Protein AF-A0A0F3P2N4-F1 (afdb_monomer_lite)

Organism: NCBI:txid1359175

Secondary structure (DSSP, 8-state):
-------HHHHHHHHHHHHHHHHHT----HHHHHHHHHHHHHHHTT-B-TTS-BTT---

Radius of gyration: 13.07 Å; 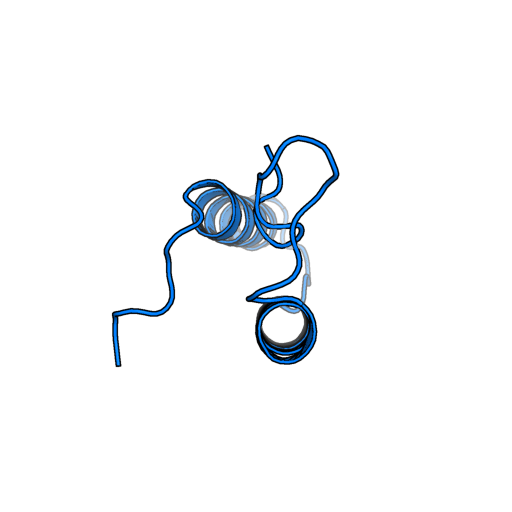chains: 1; bounding box: 30×17×37 Å

pLDDT: mean 81.15, std 14.46, range [36.22, 94.88]

Structure (mmCIF, N/CA/C/O backbone):
data_AF-A0A0F3P2N4-F1
#
_entry.id   AF-A0A0F3P2N4-F1
#
loop_
_atom_site.group_PDB
_atom_site.id
_atom_site.type_symbol
_atom_site.label_atom_id
_atom_site.label_alt_id
_atom_site.label_comp_id
_atom_site.label_asym_id
_atom_site.label_entity_id
_atom_site.label_seq_id
_atom_site.pdbx_PDB_ins_code
_atom_site.Cartn_x
_atom_site.Cartn_y
_atom_site.Cartn_z
_atom_site.occupancy
_atom_site.B_iso_or_equiv
_atom_site.auth_seq_id
_atom_site.auth_comp_id
_atom_site.auth_asym_id
_atom_site.auth_atom_id
_atom_site.pdbx_PDB_model_num
ATOM 1 N N . MET A 1 1 ? 13.820 7.117 5.321 1.00 40.38 1 MET A N 1
ATOM 2 C CA . MET A 1 1 ? 13.212 6.235 4.298 1.00 40.38 1 MET A CA 1
ATOM 3 C C . MET A 1 1 ? 11.916 6.884 3.809 1.00 40.38 1 MET A C 1
ATOM 5 O O . MET A 1 1 ? 10.845 6.451 4.188 1.00 40.38 1 MET A O 1
ATOM 9 N N . LEU A 1 2 ? 12.000 7.995 3.066 1.00 38.03 2 LEU A N 1
ATOM 10 C CA . LEU A 1 2 ? 10.843 8.880 2.802 1.00 38.03 2 LEU A CA 1
ATOM 11 C C . LEU A 1 2 ? 10.640 9.228 1.314 1.00 38.03 2 LEU A C 1
ATOM 13 O O . LEU A 1 2 ? 9.815 10.068 0.990 1.00 38.03 2 LEU A O 1
ATOM 17 N N . ALA A 1 3 ? 11.337 8.561 0.390 1.00 36.22 3 ALA A N 1
ATOM 18 C CA . ALA A 1 3 ? 11.264 8.879 -1.043 1.00 36.22 3 ALA A CA 1
ATOM 19 C C . ALA A 1 3 ? 10.304 7.977 -1.858 1.00 36.22 3 ALA A C 1
ATOM 21 O O . ALA A 1 3 ? 10.374 7.951 -3.081 1.00 36.22 3 ALA A O 1
ATOM 22 N N . PHE A 1 4 ? 9.416 7.208 -1.217 1.00 50.09 4 PHE A N 1
ATOM 23 C CA . PHE A 1 4 ? 8.660 6.122 -1.879 1.00 50.09 4 PHE A CA 1
ATOM 24 C C . PHE A 1 4 ? 7.196 6.467 -2.237 1.00 50.09 4 PHE A C 1
ATOM 26 O O . PHE A 1 4 ? 6.375 5.578 -2.499 1.00 50.09 4 PHE A O 1
ATOM 33 N N . LEU A 1 5 ? 6.853 7.757 -2.258 1.00 52.22 5 LEU A N 1
ATOM 34 C CA . LEU A 1 5 ? 5.476 8.256 -2.201 1.00 52.22 5 LEU A CA 1
ATOM 35 C C . LEU A 1 5 ? 5.063 9.104 -3.421 1.00 52.22 5 LEU A C 1
ATOM 37 O O . LEU A 1 5 ? 4.308 10.053 -3.288 1.00 52.22 5 LEU A O 1
ATOM 41 N N . ASN A 1 6 ? 5.525 8.768 -4.627 1.00 57.44 6 ASN A N 1
ATOM 42 C CA . ASN A 1 6 ? 5.242 9.566 -5.836 1.00 57.44 6 ASN A CA 1
ATOM 43 C C . ASN A 1 6 ? 3.819 9.418 -6.423 1.00 57.44 6 ASN A C 1
ATOM 45 O O . ASN A 1 6 ? 3.583 9.844 -7.548 1.00 57.44 6 ASN A O 1
ATOM 49 N N . CYS A 1 7 ? 2.857 8.839 -5.697 1.00 67.19 7 CYS A N 1
ATOM 50 C CA . CYS A 1 7 ? 1.458 8.817 -6.128 1.00 67.19 7 CYS A CA 1
ATOM 51 C C . CYS A 1 7 ? 0.571 9.373 -5.014 1.00 67.19 7 CYS A C 1
ATOM 53 O O . CYS A 1 7 ? 0.288 8.680 -4.036 1.00 67.19 7 CYS A O 1
ATOM 55 N N . GLU A 1 8 ? 0.144 10.626 -5.172 1.00 71.12 8 GLU A N 1
ATOM 56 C CA . GLU A 1 8 ? -0.704 11.361 -4.224 1.00 71.12 8 GLU A CA 1
ATOM 57 C C . GLU A 1 8 ? -1.950 10.558 -3.807 1.00 71.12 8 GLU A C 1
ATOM 59 O O . GLU A 1 8 ? -2.396 10.613 -2.661 1.00 71.12 8 GLU A O 1
ATOM 64 N N . HIS A 1 9 ? -2.485 9.747 -4.720 1.00 77.88 9 HIS A N 1
ATOM 65 C CA . HIS A 1 9 ? -3.713 8.989 -4.504 1.00 77.88 9 HIS A CA 1
ATOM 66 C C . HIS A 1 9 ? -3.543 7.784 -3.581 1.00 77.88 9 HIS A C 1
ATOM 68 O O . HIS A 1 9 ? -4.496 7.408 -2.904 1.00 77.88 9 HIS A O 1
ATOM 74 N N . ILE A 1 10 ? -2.337 7.216 -3.483 1.00 81.88 10 ILE A N 1
ATOM 75 C CA . ILE A 1 10 ? -2.062 6.121 -2.544 1.00 81.88 10 ILE A CA 1
ATOM 76 C C . ILE A 1 10 ? -2.145 6.619 -1.099 1.00 81.88 10 ILE A C 1
ATOM 78 O O . ILE A 1 10 ? -2.705 5.931 -0.251 1.00 81.88 10 ILE A O 1
ATOM 82 N N . ASN A 1 11 ? -1.656 7.828 -0.825 1.00 82.44 11 ASN A N 1
ATOM 83 C CA . ASN A 1 11 ? -1.750 8.405 0.519 1.00 82.44 11 ASN A CA 1
ATOM 84 C C . ASN A 1 11 ? -3.195 8.742 0.853 1.00 82.44 11 ASN A C 1
ATOM 86 O O . ASN A 1 11 ? -3.704 8.297 1.873 1.00 82.44 11 ASN A O 1
ATOM 90 N N . LYS A 1 12 ? -3.899 9.399 -0.081 1.00 87.50 12 LYS A N 1
ATOM 91 C CA . LYS A 1 12 ? -5.334 9.672 0.064 1.00 87.50 12 LYS A CA 1
ATOM 92 C C . LYS A 1 12 ? -6.149 8.395 0.287 1.00 87.50 12 LYS A C 1
ATOM 94 O O . LYS A 1 12 ? -7.158 8.440 0.984 1.00 87.50 12 LYS A O 1
ATOM 99 N N . LEU A 1 13 ? -5.757 7.271 -0.318 1.00 88.25 13 LEU A N 1
ATOM 100 C CA . LEU A 1 13 ? -6.390 5.975 -0.080 1.00 88.25 13 LEU A CA 1
ATOM 101 C C . LEU A 1 13 ? -6.165 5.508 1.361 1.00 88.25 13 LEU A C 1
ATOM 103 O O . LEU A 1 13 ? -7.137 5.158 2.024 1.00 88.25 13 LEU A O 1
ATOM 107 N N . LEU A 1 14 ? -4.919 5.511 1.840 1.00 90.44 14 LEU A N 1
ATOM 108 C CA . LEU A 1 14 ? -4.592 5.094 3.207 1.00 90.44 14 LEU A CA 1
ATOM 109 C C . LEU A 1 14 ? -5.300 5.974 4.244 1.00 90.44 14 LEU A C 1
ATOM 111 O O . LEU A 1 14 ? -5.961 5.434 5.127 1.00 90.44 14 LEU A O 1
ATOM 115 N N . ASP A 1 15 ? -5.281 7.296 4.061 1.00 91.44 15 ASP A N 1
ATOM 116 C CA . ASP A 1 15 ? -5.957 8.251 4.947 1.00 91.44 15 ASP A CA 1
ATOM 117 C C . ASP A 1 15 ? -7.472 7.998 5.007 1.00 91.44 15 ASP A C 1
ATOM 119 O O . ASP A 1 15 ? -8.083 8.014 6.074 1.00 91.44 15 ASP A O 1
ATOM 123 N N . LYS A 1 16 ? -8.105 7.716 3.858 1.00 92.25 16 LYS A N 1
ATOM 124 C CA . LYS A 1 16 ? -9.539 7.389 3.804 1.00 92.25 16 LYS A CA 1
ATOM 125 C C . LYS A 1 16 ? -9.856 6.061 4.483 1.00 92.25 16 LYS A C 1
ATOM 127 O O . LYS A 1 16 ? -10.901 5.948 5.119 1.00 92.25 16 LYS A O 1
ATOM 132 N N . LEU A 1 17 ? -9.004 5.050 4.322 1.00 93.31 17 LEU A N 1
ATOM 133 C CA . LEU A 1 17 ? -9.206 3.747 4.957 1.00 93.31 17 LEU A CA 1
ATOM 134 C C . LEU A 1 17 ? -9.040 3.837 6.477 1.00 93.31 17 LEU A C 1
ATOM 136 O O . LEU A 1 17 ? -9.829 3.230 7.202 1.00 93.31 17 LEU A O 1
ATOM 140 N N . ASP A 1 18 ? -8.073 4.623 6.947 1.00 93.31 18 ASP A N 1
ATOM 141 C CA . ASP A 1 18 ? -7.886 4.913 8.369 1.00 93.31 18 ASP A CA 1
ATOM 142 C C . ASP A 1 18 ? -9.091 5.663 8.950 1.00 93.31 18 ASP A C 1
ATOM 144 O O . ASP A 1 18 ? -9.680 5.232 9.944 1.00 93.31 18 ASP A O 1
ATOM 148 N N . LEU A 1 19 ? -9.568 6.694 8.241 1.00 94.88 19 LEU A N 1
ATOM 149 C CA . LEU A 1 19 ? -10.785 7.412 8.611 1.00 94.88 19 LEU A CA 1
ATOM 150 C C . LEU A 1 19 ? -11.994 6.471 8.699 1.00 94.88 1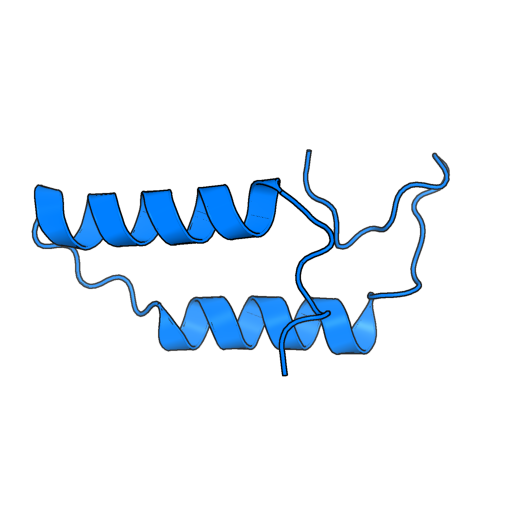9 LEU A C 1
ATOM 152 O O . LEU A 1 19 ? -12.761 6.550 9.651 1.00 94.88 19 LEU A O 1
ATOM 156 N N . ILE A 1 20 ? -12.167 5.549 7.747 1.00 94.06 20 ILE A N 1
ATOM 157 C CA . ILE A 1 20 ? -13.269 4.573 7.777 1.00 94.06 20 ILE A CA 1
ATOM 158 C C . ILE A 1 20 ? -13.152 3.631 8.981 1.00 94.06 20 ILE A C 1
ATOM 160 O O . ILE A 1 20 ? -14.165 3.349 9.628 1.00 94.06 20 ILE A O 1
ATOM 164 N N . ASN A 1 21 ? -11.947 3.146 9.287 1.00 91.38 21 ASN A N 1
ATOM 165 C CA . ASN A 1 21 ? -11.705 2.313 10.464 1.00 91.38 21 ASN A CA 1
ATOM 166 C C . ASN A 1 21 ? -12.103 3.038 11.747 1.00 91.38 21 ASN A C 1
ATOM 168 O O . ASN A 1 21 ? -12.836 2.471 12.555 1.00 91.38 21 ASN A O 1
ATOM 172 N N . HIS A 1 22 ? -11.688 4.297 11.890 1.00 91.19 22 HIS A N 1
ATOM 173 C CA . HIS A 1 22 ? -11.980 5.100 13.071 1.00 91.19 22 HIS A CA 1
ATOM 174 C C . HIS A 1 22 ? -13.460 5.517 13.156 1.00 91.19 22 HIS A C 1
ATOM 176 O O . HIS A 1 22 ? -14.064 5.457 14.223 1.00 91.19 22 HIS A O 1
ATOM 182 N N . SER A 1 23 ? -14.072 5.942 12.046 1.00 93.94 23 SER A N 1
ATOM 183 C CA . SER A 1 23 ? -15.443 6.476 12.029 1.00 93.94 23 SER A CA 1
ATOM 184 C C . SER A 1 23 ? -16.532 5.409 12.122 1.00 93.94 23 SER A C 1
ATOM 186 O O . SER A 1 23 ? -17.622 5.708 12.602 1.00 93.94 23 SER A O 1
ATOM 188 N N . PHE A 1 24 ? -16.275 4.186 11.652 1.00 91.06 24 PHE A N 1
ATOM 189 C CA . PHE A 1 24 ? -17.298 3.138 11.547 1.00 91.06 24 PHE A CA 1
ATOM 190 C C . PHE A 1 24 ? -16.941 1.852 12.306 1.00 91.06 24 PHE A C 1
ATOM 192 O O . PHE A 1 24 ? -17.573 0.823 12.052 1.00 91.06 24 PHE A O 1
ATOM 199 N N . ASP A 1 25 ? -15.927 1.896 13.181 1.00 85.88 25 ASP A N 1
ATOM 200 C CA . ASP A 1 25 ? -15.358 0.735 13.890 1.00 85.88 25 ASP A CA 1
ATOM 201 C C . ASP A 1 25 ? -15.147 -0.464 12.945 1.00 85.88 25 ASP A C 1
ATOM 203 O O . ASP A 1 25 ? -15.548 -1.610 13.178 1.00 85.88 25 ASP A O 1
ATOM 207 N N . LYS A 1 26 ? -14.583 -0.167 11.769 1.00 83.19 26 LYS A N 1
ATOM 208 C CA . LYS A 1 26 ? -14.259 -1.185 10.768 1.00 83.19 26 LYS A CA 1
ATOM 209 C C . LYS A 1 26 ? -12.902 -1.789 11.105 1.00 83.19 26 LYS A C 1
ATOM 211 O O . LYS A 1 26 ? -12.002 -1.131 11.610 1.00 83.19 26 LYS A O 1
ATOM 216 N N . ARG A 1 27 ? -12.743 -3.076 10.790 1.00 89.12 27 ARG A N 1
ATOM 217 C CA . ARG A 1 27 ? -11.497 -3.829 11.010 1.00 89.12 27 ARG A CA 1
ATOM 218 C C . ARG A 1 27 ? -10.717 -4.017 9.711 1.00 89.12 27 ARG A C 1
ATOM 220 O O . ARG A 1 27 ? -10.333 -5.137 9.371 1.00 89.12 27 ARG A O 1
ATOM 227 N N . ILE A 1 28 ? -10.529 -2.944 8.942 1.00 91.69 28 ILE A N 1
ATOM 228 C CA . ILE A 1 28 ? -9.687 -2.997 7.743 1.00 91.69 28 ILE A CA 1
ATOM 229 C C . ILE A 1 28 ? -8.237 -3.120 8.208 1.00 91.69 28 ILE A C 1
ATOM 231 O O . ILE A 1 28 ? -7.737 -2.288 8.961 1.00 91.69 28 ILE A O 1
ATOM 235 N N . ASN A 1 29 ? -7.552 -4.174 7.769 1.00 93.25 29 ASN A N 1
ATOM 236 C CA . ASN A 1 29 ? -6.156 -4.400 8.120 1.00 93.25 29 ASN A CA 1
ATOM 237 C C . ASN A 1 29 ? -5.248 -3.557 7.212 1.00 93.25 29 ASN 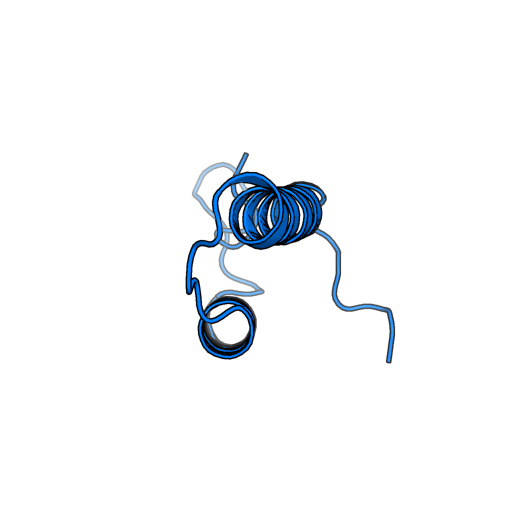A C 1
ATOM 239 O O . ASN A 1 29 ? -4.925 -3.977 6.099 1.00 93.25 29 ASN A O 1
ATOM 243 N N . LEU A 1 30 ? -4.851 -2.378 7.694 1.00 91.56 30 LEU A N 1
ATOM 244 C CA . LEU A 1 30 ? -4.006 -1.444 6.946 1.00 91.56 30 LEU A CA 1
ATOM 245 C C . LEU A 1 30 ? -2.617 -2.021 6.631 1.00 91.56 30 LEU A C 1
ATOM 247 O O . LEU A 1 30 ? -2.140 -1.829 5.520 1.00 91.56 30 LEU A O 1
ATOM 251 N N . ASP A 1 31 ? -2.024 -2.832 7.514 1.00 92.00 31 ASP A N 1
ATOM 252 C CA . ASP A 1 31 ? -0.733 -3.502 7.256 1.00 92.00 31 ASP A CA 1
ATOM 253 C C . ASP A 1 31 ? -0.789 -4.407 6.010 1.00 92.00 31 ASP A C 1
ATOM 255 O O . ASP A 1 31 ? 0.125 -4.412 5.182 1.00 92.00 31 ASP A O 1
ATOM 259 N N . LYS A 1 32 ? -1.894 -5.138 5.810 1.00 93.31 32 LYS A N 1
ATOM 260 C CA . LYS A 1 32 ? -2.088 -5.932 4.584 1.00 93.31 32 LYS A CA 1
ATOM 261 C C . LYS A 1 32 ? -2.220 -5.053 3.342 1.00 93.31 32 LYS A C 1
ATOM 263 O O . LYS A 1 32 ? -1.709 -5.428 2.286 1.00 93.31 32 LYS A O 1
ATOM 268 N N . VAL A 1 33 ? -2.893 -3.909 3.458 1.00 91.25 33 VAL A N 1
ATOM 269 C CA . VAL A 1 33 ? -3.061 -2.950 2.356 1.00 91.25 33 VAL A CA 1
ATOM 270 C C . VAL A 1 33 ? -1.713 -2.334 1.980 1.00 91.25 33 VAL A C 1
ATOM 272 O O . VAL A 1 33 ? -1.341 -2.344 0.807 1.00 91.25 33 VAL A O 1
ATOM 275 N N . GLU A 1 34 ? -0.929 -1.893 2.961 1.00 90.62 34 GLU A N 1
ATOM 276 C CA . GLU A 1 34 ? 0.419 -1.360 2.754 1.00 90.62 34 GLU A CA 1
ATOM 277 C C . GLU A 1 34 ? 1.352 -2.393 2.116 1.00 90.62 34 GLU A C 1
ATOM 279 O O . GLU A 1 34 ? 2.058 -2.076 1.155 1.00 90.62 34 GLU A O 1
ATOM 284 N N . LYS A 1 35 ? 1.311 -3.654 2.568 1.00 91.81 35 LYS A N 1
ATOM 285 C CA . LYS A 1 35 ? 2.081 -4.752 1.957 1.00 91.81 35 LYS A CA 1
ATOM 286 C C . LYS A 1 35 ? 1.681 -5.009 0.508 1.00 91.81 35 LYS A C 1
ATOM 288 O O . LYS A 1 35 ? 2.559 -5.231 -0.326 1.00 91.81 35 LYS A O 1
ATOM 293 N N . ALA A 1 36 ? 0.388 -4.960 0.191 1.00 89.75 36 ALA A N 1
ATOM 294 C CA . ALA A 1 36 ? -0.088 -5.108 -1.182 1.00 89.75 36 ALA A CA 1
ATOM 295 C C . ALA A 1 36 ? 0.400 -3.953 -2.071 1.00 89.75 36 ALA A C 1
ATOM 297 O O . ALA A 1 36 ? 0.933 -4.193 -3.155 1.00 89.75 36 ALA A O 1
ATOM 298 N N . ILE A 1 37 ? 0.310 -2.711 -1.583 1.00 87.62 37 ILE A N 1
ATOM 299 C CA . ILE A 1 37 ? 0.830 -1.525 -2.277 1.00 87.62 37 ILE A CA 1
ATOM 300 C C . ILE A 1 37 ? 2.341 -1.654 -2.500 1.00 87.62 37 ILE A C 1
ATOM 302 O O . ILE A 1 37 ? 2.827 -1.402 -3.604 1.00 87.62 37 ILE A O 1
ATOM 306 N N . PHE A 1 38 ? 3.090 -2.076 -1.480 1.00 86.94 38 PHE A N 1
ATOM 307 C CA . PHE A 1 38 ? 4.526 -2.313 -1.587 1.00 86.94 38 PHE A CA 1
ATOM 308 C C . PHE A 1 38 ? 4.847 -3.371 -2.647 1.00 86.94 38 PHE A C 1
ATOM 310 O O . PHE A 1 38 ? 5.729 -3.154 -3.477 1.00 86.94 38 PHE A O 1
ATOM 317 N N . TYR A 1 39 ? 4.118 -4.489 -2.656 1.00 89.31 39 TYR A N 1
ATOM 318 C CA . TYR A 1 39 ? 4.302 -5.552 -3.639 1.00 89.31 39 TYR A CA 1
ATOM 319 C C . TYR A 1 39 ? 4.066 -5.032 -5.061 1.00 89.31 39 TYR A C 1
ATOM 321 O O . TYR A 1 39 ? 4.942 -5.151 -5.915 1.00 89.31 39 TYR A O 1
ATOM 329 N N . VAL A 1 40 ? 2.939 -4.359 -5.305 1.00 85.94 40 VAL A N 1
ATOM 330 C CA . VAL A 1 40 ? 2.628 -3.791 -6.624 1.00 85.94 40 VAL A CA 1
ATOM 331 C C . VAL A 1 40 ? 3.706 -2.798 -7.061 1.00 85.94 40 VAL A C 1
ATOM 333 O O . VAL A 1 40 ? 4.194 -2.882 -8.184 1.00 85.94 40 VAL A O 1
ATOM 336 N N . LYS A 1 41 ? 4.166 -1.914 -6.167 1.00 81.56 41 LYS A N 1
ATOM 337 C CA . LYS A 1 41 ? 5.269 -0.986 -6.464 1.00 81.56 41 LYS A CA 1
ATOM 338 C C . LYS A 1 41 ? 6.579 -1.704 -6.780 1.00 81.56 41 LYS A C 1
ATOM 340 O O . LYS A 1 41 ? 7.276 -1.301 -7.705 1.00 81.56 41 LYS A O 1
ATOM 345 N N . LYS A 1 42 ? 6.915 -2.765 -6.046 1.00 87.38 42 LYS A N 1
ATOM 346 C CA . LYS A 1 42 ? 8.155 -3.526 -6.242 1.00 87.38 42 LYS A CA 1
ATOM 347 C C . LYS A 1 42 ? 8.218 -4.175 -7.624 1.00 87.38 42 LYS A C 1
ATOM 349 O O . LYS A 1 42 ? 9.275 -4.154 -8.245 1.00 87.38 42 LYS A O 1
ATOM 354 N N . TYR A 1 43 ? 7.109 -4.742 -8.094 1.00 87.88 43 TYR A N 1
ATOM 355 C CA . TYR A 1 43 ? 7.083 -5.502 -9.348 1.00 87.88 43 TYR A CA 1
ATOM 356 C C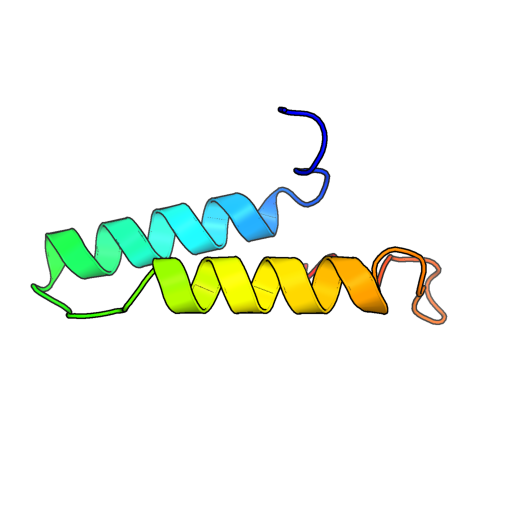 . TYR A 1 43 ? 6.628 -4.677 -10.560 1.00 87.88 43 TYR A C 1
ATOM 358 O O . TYR A 1 43 ? 7.050 -4.965 -11.675 1.00 87.88 43 TYR A O 1
ATOM 366 N N . HIS A 1 44 ? 5.838 -3.620 -10.353 1.00 84.75 44 HIS A N 1
ATOM 367 C CA . HIS A 1 44 ? 5.268 -2.795 -11.428 1.00 84.75 44 HIS A CA 1
ATOM 368 C C . HIS A 1 44 ? 5.728 -1.329 -11.398 1.00 84.75 44 HIS A C 1
ATOM 370 O O . HIS A 1 44 ? 5.254 -0.528 -12.199 1.00 84.75 44 HIS A O 1
ATOM 376 N N . GLY A 1 45 ? 6.662 -0.949 -10.518 1.00 79.88 45 GLY A N 1
ATOM 377 C CA . GLY A 1 45 ? 7.068 0.449 -10.299 1.00 79.88 45 GLY A CA 1
ATOM 378 C C . GLY A 1 45 ? 7.639 1.177 -11.517 1.00 79.88 45 GLY A C 1
ATOM 379 O O . GLY A 1 45 ? 7.544 2.397 -11.584 1.00 79.88 45 GLY A O 1
ATOM 380 N N . ASN A 1 46 ? 8.171 0.437 -12.493 1.00 82.44 46 ASN A N 1
ATOM 381 C CA . ASN A 1 46 ? 8.670 0.981 -13.761 1.00 82.44 46 ASN A CA 1
ATOM 382 C C . ASN A 1 46 ? 7.740 0.678 -14.945 1.00 82.44 46 ASN A C 1
ATOM 384 O O . ASN A 1 46 ? 8.025 1.089 -16.070 1.00 82.44 46 ASN A O 1
ATOM 388 N N . GLN A 1 47 ? 6.651 -0.061 -14.717 1.00 84.94 47 GLN A N 1
ATOM 389 C CA . GLN A 1 47 ? 5.731 -0.440 -15.776 1.00 84.94 47 GLN A CA 1
ATOM 390 C C . GLN A 1 47 ? 4.826 0.741 -16.100 1.00 84.94 47 GLN A C 1
ATOM 392 O O . GLN A 1 47 ? 4.159 1.298 -15.223 1.00 84.94 47 GLN A O 1
ATOM 397 N N . LYS A 1 48 ? 4.811 1.113 -17.375 1.00 85.50 48 LYS A N 1
ATOM 398 C CA . LYS A 1 48 ? 3.982 2.193 -17.891 1.00 85.50 48 LYS A CA 1
ATOM 399 C C . LYS A 1 48 ? 2.807 1.621 -18.668 1.00 85.50 48 LYS A C 1
ATOM 401 O O . LYS A 1 48 ? 2.930 0.575 -19.300 1.00 85.50 48 LYS A O 1
ATOM 406 N N . ARG A 1 49 ? 1.677 2.312 -18.595 1.00 81.12 49 ARG A N 1
ATOM 407 C CA . ARG A 1 49 ? 0.553 2.155 -19.518 1.00 81.12 49 ARG A CA 1
ATOM 408 C C . ARG A 1 49 ? 0.971 2.668 -20.896 1.00 81.12 49 ARG A C 1
ATOM 410 O O . ARG A 1 49 ? 1.948 3.411 -21.007 1.00 81.12 49 ARG A O 1
ATOM 417 N N . ASP A 1 50 ? 0.175 2.374 -21.916 1.00 88.69 50 ASP A N 1
ATOM 418 C CA . ASP A 1 50 ? 0.371 2.941 -23.259 1.00 88.69 50 ASP A CA 1
ATOM 419 C C . ASP A 1 50 ? 0.303 4.479 -23.252 1.00 88.69 50 ASP A C 1
ATOM 421 O O . ASP A 1 50 ? 0.927 5.146 -24.070 1.00 88.69 50 ASP A O 1
ATOM 425 N N . THR A 1 51 ? -0.386 5.054 -22.259 1.00 85.44 51 THR A N 1
ATOM 426 C CA . THR A 1 51 ? -0.445 6.499 -21.994 1.00 85.44 51 THR A CA 1
ATOM 427 C C . THR A 1 51 ? 0.850 7.079 -21.409 1.00 85.44 51 THR A C 1
ATOM 429 O O . THR A 1 51 ? 0.955 8.289 -21.232 1.00 85.44 51 THR A O 1
ATOM 432 N N . GLY A 1 52 ? 1.841 6.246 -21.075 1.00 79.12 52 GLY A N 1
ATOM 433 C CA . GLY A 1 52 ? 3.107 6.651 -20.454 1.00 79.12 52 GLY A CA 1
ATOM 434 C C . GLY A 1 52 ? 3.053 6.809 -18.930 1.00 79.12 52 GLY A C 1
ATOM 435 O O . GLY A 1 52 ? 4.102 6.950 -18.295 1.00 79.12 52 GLY A O 1
ATOM 436 N N . GLU A 1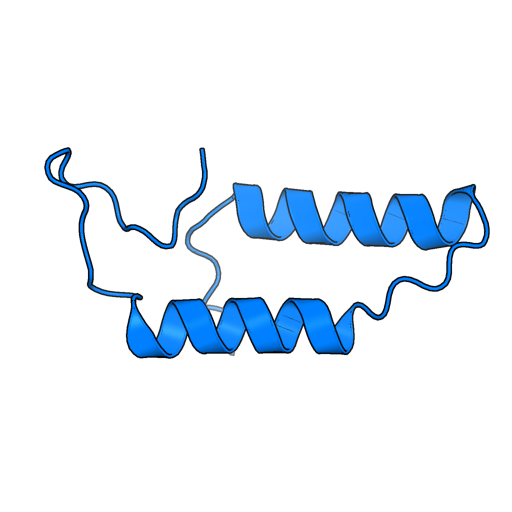 53 ? 1.863 6.735 -18.331 1.00 78.69 53 GLU A N 1
ATOM 437 C CA . GLU A 1 53 ? 1.664 6.775 -16.881 1.00 78.69 53 GLU A CA 1
ATOM 438 C C . GLU A 1 53 ? 2.134 5.483 -16.219 1.00 78.69 53 GLU A C 1
ATOM 440 O O . GLU A 1 53 ? 1.945 4.392 -16.757 1.00 78.69 53 GLU A O 1
ATOM 445 N N . LEU A 1 54 ? 2.700 5.581 -15.016 1.00 78.56 54 LEU A N 1
ATOM 446 C CA . LEU A 1 54 ? 3.027 4.390 -14.240 1.00 78.56 54 LEU A CA 1
ATOM 447 C C . LEU A 1 54 ? 1.746 3.641 -13.863 1.00 78.56 54 LEU A C 1
ATOM 449 O O . LEU A 1 54 ? 0.814 4.231 -13.326 1.00 78.56 54 LEU A O 1
ATOM 453 N N . ILE A 1 55 ? 1.727 2.322 -14.059 1.00 77.44 55 ILE A N 1
ATOM 454 C CA . ILE A 1 55 ? 0.594 1.464 -13.671 1.00 77.44 55 ILE A CA 1
ATOM 455 C C . ILE A 1 55 ? 0.269 1.592 -12.181 1.00 77.44 55 ILE A C 1
ATOM 457 O O . ILE A 1 55 ? -0.892 1.484 -11.793 1.00 77.44 55 ILE A O 1
ATOM 461 N N . ILE A 1 56 ? 1.286 1.861 -11.362 1.00 73.38 56 ILE A N 1
ATOM 462 C CA . ILE A 1 56 ? 1.147 2.026 -9.915 1.00 73.38 56 ILE A CA 1
ATOM 463 C C . ILE A 1 56 ? 0.424 3.320 -9.520 1.00 73.38 56 ILE A C 1
ATOM 465 O O . ILE A 1 56 ? 0.004 3.446 -8.371 1.00 73.38 56 ILE A O 1
ATOM 469 N N . CYS A 1 57 ? 0.314 4.284 -10.438 1.00 70.44 57 CYS A N 1
ATOM 470 C CA . CYS A 1 57 ? -0.381 5.534 -10.202 1.00 70.44 57 CYS A CA 1
ATOM 471 C C . CYS A 1 57 ? -1.848 5.366 -10.597 1.00 70.44 57 CYS A C 1
ATOM 473 O O . CYS A 1 57 ? -2.190 5.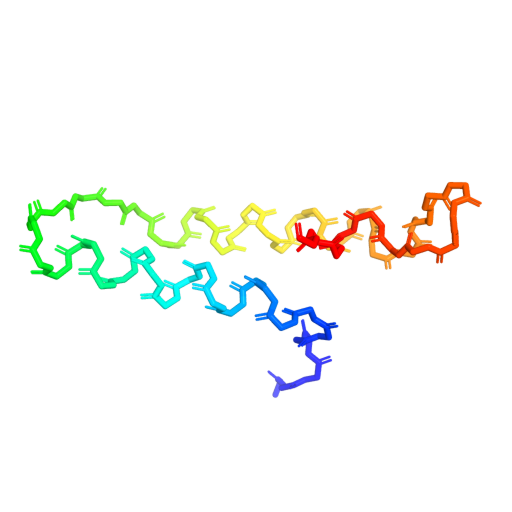316 -11.777 1.00 70.44 57 CYS A O 1
ATOM 475 N N . ILE A 1 58 ? -2.710 5.215 -9.594 1.00 61.84 58 ILE A N 1
ATOM 476 C CA . ILE A 1 58 ? -4.154 5.089 -9.792 1.00 61.84 58 ILE A CA 1
ATOM 477 C C . ILE A 1 58 ? -4.733 6.500 -9.713 1.00 61.84 58 ILE A C 1
ATOM 479 O O . ILE A 1 58 ? -4.710 7.077 -8.631 1.00 61.84 58 ILE A O 1
ATOM 483 N N . HIS A 1 59 ? -5.182 7.056 -10.842 1.00 57.62 59 HIS A N 1
ATOM 484 C CA . HIS A 1 59 ? -5.890 8.339 -10.911 1.00 57.62 59 HIS A CA 1
ATOM 485 C C . HIS A 1 59 ? -7.313 8.239 -10.351 1.00 57.62 59 HIS A C 1
ATOM 487 O O . HIS A 1 59 ? -7.968 7.204 -10.603 1.00 57.62 59 HIS A O 1
#

Foldseek 3Di:
DPPQPPAPVLVVVLVVVVVCCVVVVDPPDSVVVVVVLVVCCVVQVCPADPVRHGPSHDD

Sequence (59 aa):
MLAFLNCEHINKLLDKLDLINHSFDKRINLDKVEKAIFYVKKYHGNQKRDTGELIICIH